Protein AF-A0A7C6QSJ1-F1 (afdb_monomer)

Structure (mmCIF, N/CA/C/O backbone):
data_AF-A0A7C6QSJ1-F1
#
_entry.id   AF-A0A7C6QSJ1-F1
#
loop_
_atom_site.group_PDB
_atom_site.id
_atom_site.type_symbol
_atom_site.label_atom_id
_atom_site.label_alt_id
_atom_site.label_comp_id
_atom_site.label_asym_id
_atom_site.label_entity_id
_atom_site.label_seq_id
_atom_site.pdbx_PDB_ins_code
_atom_site.Cartn_x
_atom_site.Cartn_y
_atom_site.Cartn_z
_atom_site.occupancy
_atom_site.B_iso_or_equiv
_atom_site.auth_seq_id
_atom_site.auth_comp_id
_atom_site.auth_asym_id
_atom_site.auth_atom_id
_atom_site.pdbx_PDB_model_num
ATOM 1 N N . MET A 1 1 ? -9.489 -6.180 -4.757 1.00 71.25 1 MET A N 1
ATOM 2 C CA . MET A 1 1 ? -8.001 -6.250 -4.751 1.00 71.25 1 MET A CA 1
ATOM 3 C C . MET A 1 1 ? -7.413 -4.837 -4.629 1.00 71.25 1 MET A C 1
ATOM 5 O O . MET A 1 1 ? -8.092 -3.895 -5.004 1.00 71.25 1 MET A O 1
ATOM 9 N N . ALA A 1 2 ? -6.184 -4.636 -4.125 1.00 86.62 2 ALA A N 1
ATOM 10 C CA . ALA A 1 2 ? -5.630 -3.284 -3.896 1.00 86.62 2 ALA A CA 1
ATOM 11 C C . ALA A 1 2 ? -5.607 -2.384 -5.153 1.00 86.62 2 ALA A C 1
ATOM 13 O O . ALA A 1 2 ? -5.880 -1.192 -5.052 1.00 86.62 2 ALA A O 1
ATOM 14 N N . PHE A 1 3 ? -5.343 -2.944 -6.339 1.00 91.00 3 PHE A N 1
ATOM 15 C CA . PHE A 1 3 ? -5.368 -2.174 -7.593 1.00 91.00 3 PHE A CA 1
ATOM 16 C C . PHE A 1 3 ? -6.749 -1.590 -7.901 1.00 91.00 3 PHE A C 1
ATOM 18 O O . PHE A 1 3 ? -6.836 -0.473 -8.393 1.00 91.00 3 PHE A O 1
ATOM 25 N N . GLU A 1 4 ? -7.829 -2.295 -7.559 1.00 89.44 4 GLU A N 1
ATOM 26 C CA . GLU A 1 4 ? -9.196 -1.789 -7.732 1.00 89.44 4 GLU A CA 1
ATOM 27 C C . GLU A 1 4 ? -9.463 -0.609 -6.794 1.00 89.44 4 GLU A C 1
ATOM 29 O O . GLU A 1 4 ? -9.985 0.410 -7.230 1.00 89.44 4 GLU A O 1
ATOM 34 N N . PHE A 1 5 ? -9.031 -0.706 -5.529 1.00 89.75 5 PHE A N 1
ATOM 35 C CA . PHE A 1 5 ? -9.165 0.385 -4.558 1.00 89.75 5 PHE A CA 1
ATOM 36 C C . PHE A 1 5 ? -8.444 1.660 -5.023 1.00 89.75 5 PHE A C 1
ATOM 38 O O . PHE A 1 5 ? -8.981 2.764 -4.924 1.00 89.75 5 PHE A O 1
ATOM 45 N N . PHE A 1 6 ? -7.231 1.518 -5.562 1.00 90.44 6 PHE A N 1
ATOM 46 C CA . PHE A 1 6 ? -6.464 2.658 -6.068 1.00 90.44 6 PHE A CA 1
ATOM 47 C C . PHE A 1 6 ? -6.862 3.091 -7.487 1.00 90.44 6 PHE A C 1
ATOM 49 O O . PHE A 1 6 ? -6.466 4.177 -7.908 1.00 90.44 6 PHE A O 1
ATOM 56 N N . GLY A 1 7 ? -7.683 2.307 -8.192 1.00 91.81 7 GLY A N 1
ATOM 57 C CA . GLY A 1 7 ? -8.161 2.604 -9.544 1.00 91.81 7 GLY A CA 1
ATOM 58 C C . GLY A 1 7 ? -7.160 2.284 -10.660 1.00 91.81 7 GLY A C 1
ATOM 59 O O . GLY A 1 7 ? -7.321 2.768 -11.777 1.00 91.81 7 GLY A O 1
ATOM 60 N N . GLY A 1 8 ? -6.126 1.487 -10.384 1.00 93.19 8 GLY A N 1
ATOM 61 C CA . GLY A 1 8 ? -5.132 1.108 -11.381 1.00 93.19 8 GLY A CA 1
ATOM 62 C C . GLY A 1 8 ? -3.913 0.384 -10.816 1.00 93.19 8 GLY A C 1
ATOM 63 O O . GLY A 1 8 ? -3.805 0.109 -9.620 1.00 93.19 8 GLY A O 1
ATOM 64 N N . VAL A 1 9 ? -2.983 0.069 -11.713 1.00 94.06 9 VAL A N 1
ATOM 65 C CA . VAL A 1 9 ? -1.741 -0.651 -11.435 1.00 94.06 9 VAL A CA 1
ATOM 66 C C . VAL A 1 9 ? -0.552 0.306 -11.561 1.00 94.06 9 VAL A C 1
AT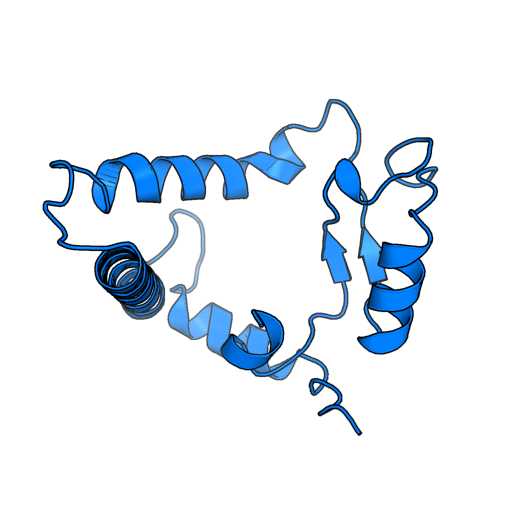OM 68 O O . VAL A 1 9 ? -0.399 0.968 -12.594 1.00 94.06 9 VAL A O 1
ATOM 71 N N . PRO A 1 10 ? 0.323 0.400 -10.546 1.00 92.19 10 PRO A N 1
ATOM 72 C CA . PRO A 1 10 ? 1.546 1.185 -10.655 1.00 92.19 10 PRO A CA 1
ATOM 73 C C . PRO A 1 10 ? 2.546 0.516 -11.604 1.00 92.19 10 PRO A C 1
ATOM 75 O O . PRO A 1 10 ? 2.611 -0.707 -11.715 1.00 92.19 10 PRO A O 1
ATOM 78 N N . LYS A 1 11 ? 3.399 1.319 -12.250 1.00 91.62 11 LYS A N 1
ATOM 79 C CA . LYS A 1 11 ? 4.401 0.820 -13.214 1.00 91.62 11 LYS A CA 1
ATOM 80 C C . LYS A 1 11 ? 5.427 -0.128 -12.595 1.00 91.62 11 LYS A C 1
ATOM 82 O O . LYS A 1 11 ? 5.974 -0.979 -13.297 1.00 91.62 11 LYS A O 1
ATOM 87 N N . THR A 1 12 ? 5.705 0.035 -11.304 1.00 89.69 12 THR A N 1
ATOM 88 C CA . THR A 1 12 ? 6.691 -0.754 -10.566 1.00 89.69 12 THR A CA 1
ATOM 89 C C . THR A 1 12 ? 6.130 -1.121 -9.202 1.00 89.69 12 THR A C 1
ATOM 91 O O . THR A 1 12 ? 5.635 -0.252 -8.487 1.00 89.69 12 THR A O 1
ATOM 94 N N . LEU A 1 13 ? 6.254 -2.391 -8.820 1.00 86.50 13 LEU A N 1
ATOM 95 C CA . LEU A 1 13 ? 5.924 -2.878 -7.486 1.00 86.50 13 LEU A CA 1
ATOM 96 C C . LEU A 1 13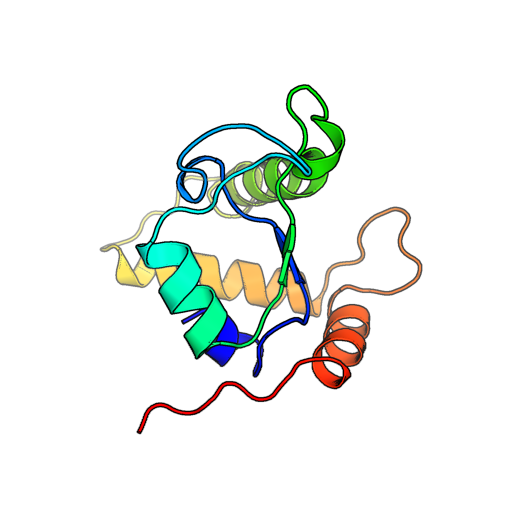 ? 7.161 -3.437 -6.802 1.00 86.50 13 LEU A C 1
ATOM 98 O O . LEU A 1 13 ? 7.937 -4.194 -7.392 1.00 86.50 13 LEU A O 1
ATOM 102 N N . ASN A 1 14 ? 7.314 -3.078 -5.530 1.00 78.88 14 ASN A N 1
AT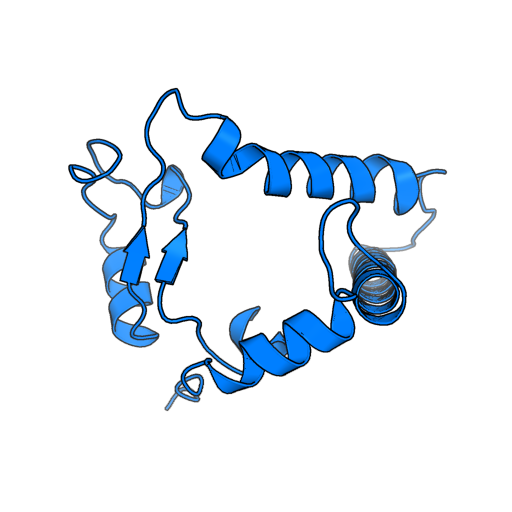OM 103 C CA . ASN A 1 14 ? 8.308 -3.699 -4.676 1.00 78.88 14 ASN A CA 1
ATOM 104 C C . ASN A 1 14 ? 7.778 -5.053 -4.210 1.00 78.88 14 ASN A C 1
ATOM 106 O O . ASN A 1 14 ? 6.745 -5.135 -3.546 1.00 78.88 14 ASN A O 1
ATOM 110 N N . ASN A 1 15 ? 8.499 -6.111 -4.550 1.00 73.44 15 ASN A N 1
ATOM 111 C CA . ASN A 1 15 ? 8.092 -7.465 -4.221 1.00 73.44 15 ASN A CA 1
ATOM 112 C C . ASN A 1 15 ? 8.613 -7.906 -2.848 1.00 73.44 15 ASN A C 1
ATOM 114 O O . ASN A 1 15 ? 9.722 -7.572 -2.424 1.00 73.44 15 ASN A O 1
ATOM 118 N N . LEU A 1 16 ? 7.811 -8.727 -2.168 1.00 71.12 16 LEU A N 1
ATOM 119 C CA . LEU A 1 16 ? 8.194 -9.387 -0.922 1.00 71.12 16 LEU A CA 1
ATOM 120 C C . LEU A 1 16 ? 9.217 -10.500 -1.192 1.00 71.12 16 LEU A C 1
ATOM 122 O O . LEU A 1 16 ? 9.291 -11.051 -2.288 1.00 71.12 16 LEU A O 1
ATOM 126 N N . LYS A 1 17 ? 9.957 -10.913 -0.155 1.00 69.81 17 LYS A N 1
ATOM 127 C CA . LYS A 1 17 ? 10.870 -12.072 -0.234 1.00 69.81 17 LYS A CA 1
ATOM 128 C C . LYS A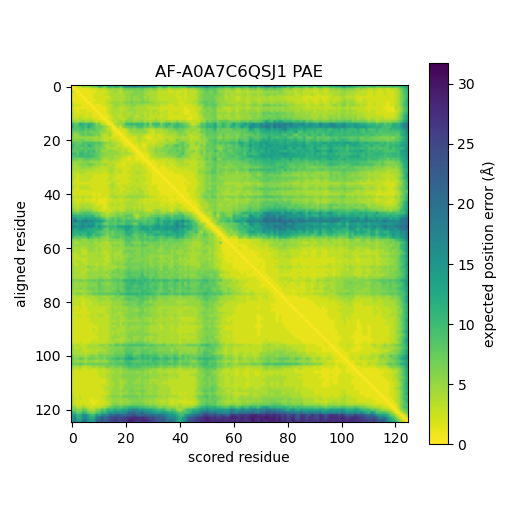 1 17 ? 10.145 -13.341 -0.706 1.00 69.81 17 LYS A C 1
ATOM 130 O O . LYS A 1 17 ? 10.735 -14.168 -1.385 1.00 69.81 17 LYS A O 1
ATOM 135 N N . THR A 1 18 ? 8.858 -13.468 -0.393 1.00 79.06 18 THR A N 1
ATOM 136 C CA . THR A 1 18 ? 7.993 -14.575 -0.826 1.00 79.06 18 THR A CA 1
ATOM 137 C C . THR A 1 18 ? 7.697 -14.586 -2.324 1.00 79.06 18 THR A C 1
ATOM 139 O O . THR A 1 18 ? 7.202 -15.592 -2.811 1.00 79.06 18 THR A O 1
ATOM 142 N N . ALA A 1 19 ? 7.995 -13.515 -3.061 1.00 82.44 19 ALA A N 1
ATOM 143 C CA . ALA A 1 19 ? 7.918 -13.495 -4.519 1.00 82.44 19 ALA A CA 1
ATOM 144 C C . ALA A 1 19 ? 9.223 -13.946 -5.191 1.00 82.44 19 ALA A C 1
ATOM 146 O O . ALA A 1 19 ? 9.261 -14.124 -6.406 1.00 82.44 19 ALA A O 1
ATOM 147 N N . VAL A 1 20 ? 10.291 -14.148 -4.413 1.00 83.81 20 VAL A N 1
ATOM 148 C CA . VAL A 1 20 ? 11.607 -14.566 -4.900 1.00 83.81 20 VAL A CA 1
ATOM 149 C C . VAL A 1 20 ? 11.740 -16.080 -4.760 1.00 83.81 20 VAL A C 1
ATOM 151 O O . VAL A 1 20 ? 11.449 -16.651 -3.709 1.00 83.81 20 VAL A O 1
ATOM 154 N N . LYS A 1 21 ? 12.151 -16.735 -5.843 1.00 87.94 21 LYS A N 1
ATOM 155 C CA . LYS A 1 21 ? 12.531 -18.149 -5.900 1.00 87.94 21 LYS A CA 1
ATOM 156 C C . LYS A 1 21 ? 13.992 -18.342 -5.492 1.00 87.94 21 LYS A C 1
ATOM 158 O O . LYS A 1 21 ? 14.298 -19.295 -4.788 1.00 87.94 21 LYS A O 1
ATOM 163 N N . ASP A 1 22 ? 14.872 -17.452 -5.950 1.00 84.31 22 ASP A N 1
ATOM 164 C CA . ASP A 1 22 ? 16.323 -17.509 -5.738 1.00 84.31 22 ASP A CA 1
ATOM 165 C C . ASP A 1 22 ? 16.961 -16.110 -5.899 1.00 84.31 22 ASP A C 1
ATOM 167 O O . ASP A 1 22 ? 16.407 -15.264 -6.600 1.00 84.31 22 ASP A O 1
ATOM 171 N N . GLY A 1 23 ? 18.119 -15.864 -5.281 1.00 84.00 23 GLY A N 1
ATOM 172 C CA . GLY A 1 23 ? 18.860 -14.594 -5.357 1.00 84.00 23 GLY A CA 1
ATOM 173 C C . GLY A 1 23 ? 18.257 -13.420 -4.565 1.00 84.00 23 GLY A C 1
ATOM 174 O O . GLY A 1 23 ? 17.386 -13.585 -3.711 1.00 84.00 23 GLY A O 1
ATOM 175 N N . TRP A 1 24 ? 18.754 -12.206 -4.829 1.00 79.44 24 TRP A N 1
ATOM 176 C CA . TRP A 1 24 ? 18.279 -10.946 -4.230 1.00 79.44 24 TRP A CA 1
ATOM 177 C C . TRP A 1 24 ? 18.562 -9.743 -5.139 1.00 79.44 24 TRP A C 1
ATOM 179 O O . TRP A 1 24 ? 19.388 -9.813 -6.058 1.00 79.44 24 TRP A O 1
ATOM 189 N N . GLY A 1 25 ? 17.886 -8.618 -4.877 1.00 78.19 25 GLY A N 1
ATOM 190 C CA . GLY A 1 25 ? 18.072 -7.388 -5.644 1.00 78.19 25 GLY A CA 1
ATOM 191 C C . GLY A 1 25 ? 17.908 -7.612 -7.150 1.00 78.19 25 GLY A C 1
ATOM 192 O O . GLY A 1 25 ? 16.975 -8.272 -7.600 1.00 78.19 25 GLY A O 1
ATOM 193 N N . LYS A 1 26 ? 18.869 -7.125 -7.943 1.00 77.81 26 LYS A N 1
ATOM 194 C CA . LYS A 1 26 ? 18.876 -7.283 -9.413 1.00 77.81 26 LYS A CA 1
ATOM 195 C C . LYS A 1 26 ? 19.066 -8.727 -9.898 1.00 77.81 26 LYS A C 1
ATOM 197 O O . LYS A 1 26 ? 18.787 -9.008 -11.056 1.00 77.81 26 LYS A O 1
ATOM 202 N N . THR A 1 27 ? 19.561 -9.624 -9.044 1.00 82.75 27 THR A N 1
ATOM 203 C CA . THR A 1 27 ? 19.795 -11.042 -9.387 1.00 82.75 27 THR A CA 1
ATOM 204 C C . THR A 1 27 ? 18.631 -11.948 -8.992 1.00 82.75 27 THR A C 1
ATOM 206 O O . THR A 1 27 ? 18.678 -13.151 -9.244 1.00 82.75 27 THR A O 1
ATOM 209 N N . ALA A 1 28 ? 17.596 -11.383 -8.362 1.00 85.62 28 ALA A N 1
ATOM 210 C CA . ALA A 1 28 ? 16.452 -12.137 -7.884 1.00 85.62 28 ALA A CA 1
ATOM 211 C C . ALA A 1 28 ? 15.684 -12.777 -9.047 1.00 85.62 28 ALA A C 1
ATOM 213 O O . ALA A 1 28 ? 15.290 -12.114 -10.007 1.00 85.62 28 ALA A O 1
ATOM 214 N N . LYS A 1 29 ? 15.435 -14.079 -8.923 1.00 86.62 29 LYS A N 1
ATOM 215 C CA . LYS A 1 29 ? 14.550 -14.840 -9.799 1.00 86.62 29 LYS A CA 1
ATOM 216 C C . LYS A 1 29 ? 13.171 -14.877 -9.167 1.00 86.62 29 LYS A C 1
ATOM 218 O O . LYS A 1 29 ? 13.014 -15.348 -8.043 1.00 86.62 29 LYS A O 1
ATOM 223 N N . GLU A 1 30 ? 12.182 -14.373 -9.884 1.00 87.75 30 GLU A N 1
ATOM 224 C CA . GLU A 1 30 ? 10.789 -14.341 -9.441 1.00 87.75 30 GLU A CA 1
ATOM 225 C C . GLU A 1 30 ? 10.175 -15.755 -9.444 1.00 87.75 30 GLU A C 1
ATOM 227 O O . GLU A 1 30 ? 10.546 -16.602 -10.257 1.00 87.75 30 GLU A O 1
ATOM 232 N N . GLN A 1 31 ? 9.256 -16.039 -8.518 1.00 91.94 31 GLN A N 1
ATOM 233 C CA . GLN A 1 31 ? 8.468 -17.275 -8.547 1.00 91.94 31 GLN A CA 1
ATOM 234 C C . GLN A 1 31 ? 7.450 -17.250 -9.694 1.00 91.94 31 GLN A C 1
ATOM 236 O O . GLN A 1 31 ? 6.871 -16.207 -9.992 1.00 91.94 31 GLN A O 1
ATOM 241 N N . ASP A 1 32 ? 7.143 -18.415 -10.267 1.00 91.75 32 ASP A N 1
ATOM 242 C CA . ASP A 1 32 ? 6.289 -18.539 -11.461 1.00 91.75 32 ASP A CA 1
ATOM 243 C C . ASP A 1 32 ? 4.895 -17.908 -11.280 1.00 91.75 32 ASP A C 1
ATOM 245 O O . ASP A 1 32 ? 4.374 -17.261 -12.187 1.00 91.75 32 ASP A O 1
ATOM 249 N N . LYS A 1 33 ? 4.314 -18.004 -10.074 1.00 90.56 33 LYS A N 1
ATOM 250 C CA . LYS A 1 33 ? 3.032 -17.352 -9.746 1.00 90.56 33 LYS A CA 1
ATOM 251 C C . LYS A 1 33 ? 3.112 -15.823 -9.812 1.00 90.56 33 LYS A C 1
ATOM 253 O O . LYS A 1 33 ? 2.174 -15.187 -10.282 1.00 90.56 33 LYS A O 1
ATOM 258 N N . PHE A 1 34 ? 4.223 -15.237 -9.366 1.00 89.62 34 PHE A N 1
ATOM 259 C CA . PHE A 1 34 ? 4.436 -13.789 -9.419 1.00 89.62 34 PHE A CA 1
ATOM 260 C C . PHE A 1 34 ? 4.817 -13.319 -10.824 1.00 89.62 34 PHE A C 1
ATOM 262 O O . PHE A 1 34 ? 4.384 -12.246 -11.225 1.00 89.62 34 PHE A O 1
ATOM 269 N N . LEU A 1 35 ? 5.506 -14.149 -11.616 1.00 89.88 35 LEU A N 1
ATOM 270 C CA . LEU A 1 35 ? 5.697 -13.896 -13.047 1.00 89.88 35 LEU A CA 1
ATOM 271 C C . LEU A 1 35 ? 4.354 -13.819 -13.785 1.00 89.88 35 LEU A C 1
ATOM 273 O O . LEU A 1 35 ? 4.135 -12.882 -14.551 1.00 89.88 35 LEU A O 1
ATOM 277 N N . ALA A 1 36 ? 3.444 -14.766 -13.531 1.00 91.50 36 ALA A N 1
ATOM 278 C CA . ALA A 1 36 ? 2.105 -14.762 -14.118 1.00 91.50 36 ALA A CA 1
ATOM 279 C C . ALA A 1 36 ? 1.283 -13.546 -13.660 1.00 91.50 36 ALA A C 1
ATOM 281 O O . ALA A 1 36 ? 0.668 -12.871 -14.482 1.00 91.50 36 ALA A O 1
ATOM 282 N N . PHE A 1 37 ? 1.323 -13.223 -12.364 1.00 90.06 37 PHE A N 1
ATOM 283 C CA . PHE A 1 37 ? 0.656 -12.045 -11.808 1.00 90.06 37 PHE A CA 1
ATOM 284 C C . PHE A 1 37 ? 1.186 -10.743 -12.431 1.00 90.06 37 PHE A C 1
ATOM 286 O O . PHE A 1 37 ? 0.411 -9.881 -12.840 1.00 90.06 37 PHE A O 1
ATOM 293 N N . ARG A 1 38 ? 2.507 -10.631 -12.595 1.00 90.62 38 ARG A N 1
ATOM 294 C CA . ARG A 1 38 ? 3.157 -9.507 -13.269 1.00 90.62 38 ARG A CA 1
ATOM 295 C C . ARG A 1 38 ? 2.770 -9.391 -14.735 1.00 90.62 38 ARG A C 1
ATOM 297 O O . ARG A 1 38 ? 2.521 -8.283 -15.199 1.00 90.62 38 ARG A O 1
ATOM 304 N N . ALA A 1 39 ? 2.707 -10.508 -15.456 1.00 90.31 39 ALA A N 1
ATOM 305 C CA . ALA A 1 39 ? 2.267 -10.524 -16.846 1.00 90.31 39 ALA A CA 1
ATOM 306 C C . ALA A 1 39 ? 0.798 -10.096 -16.980 1.00 90.31 39 ALA A C 1
ATOM 308 O O . ALA A 1 39 ? 0.471 -9.339 -17.887 1.00 90.31 39 ALA A O 1
ATOM 309 N N . HIS A 1 40 ? -0.063 -10.529 -16.056 1.00 90.44 40 HIS A N 1
ATOM 310 C CA . HIS A 1 40 ? -1.483 -10.185 -16.061 1.00 90.44 40 HIS A CA 1
ATOM 311 C C . HIS A 1 40 ? -1.733 -8.697 -15.783 1.00 90.44 40 HIS A C 1
ATOM 313 O O . HIS A 1 40 ? -2.552 -8.088 -16.455 1.00 90.44 40 HIS A O 1
ATOM 319 N N . TYR A 1 41 ? -1.012 -8.096 -14.832 1.00 90.62 41 TYR A N 1
ATOM 320 C CA . TYR A 1 41 ? -1.202 -6.690 -14.447 1.00 90.62 41 TYR A CA 1
ATOM 321 C C . TYR A 1 41 ? -0.202 -5.715 -15.095 1.00 90.62 41 TYR A C 1
ATOM 323 O O . TYR A 1 41 ? -0.250 -4.520 -14.823 1.00 90.62 41 TYR A O 1
ATOM 331 N N . ALA A 1 42 ? 0.700 -6.210 -15.946 1.00 91.00 42 ALA A N 1
ATOM 332 C CA . ALA A 1 42 ? 1.669 -5.429 -16.719 1.00 91.00 42 ALA A CA 1
ATOM 333 C C . ALA A 1 42 ? 2.541 -4.447 -15.900 1.00 91.00 42 ALA A C 1
ATOM 335 O O . ALA A 1 42 ? 2.858 -3.351 -16.361 1.00 91.00 42 ALA A O 1
ATOM 336 N N . TYR A 1 43 ? 2.974 -4.842 -14.697 1.00 91.31 43 TYR A N 1
ATOM 337 C CA . TYR A 1 43 ? 3.893 -4.044 -13.870 1.00 91.31 43 TYR A CA 1
ATOM 338 C C . TYR A 1 43 ? 5.345 -4.561 -13.942 1.00 91.31 43 TYR A C 1
ATOM 340 O O . TYR A 1 43 ? 5.626 -5.640 -14.466 1.00 91.31 43 TYR A O 1
ATOM 348 N N . ASN A 1 44 ? 6.299 -3.798 -13.403 1.00 90.56 44 ASN A N 1
ATOM 349 C CA . ASN A 1 44 ? 7.694 -4.218 -13.231 1.00 90.56 44 ASN A CA 1
ATOM 350 C C . ASN A 1 44 ? 7.988 -4.614 -11.781 1.00 90.56 44 ASN A C 1
ATOM 352 O O . ASN A 1 44 ? 7.646 -3.880 -10.854 1.00 90.56 44 ASN A O 1
ATOM 356 N N . SER A 1 45 ? 8.682 -5.730 -11.568 1.00 87.88 45 SER A N 1
ATOM 357 C CA . SER A 1 45 ? 9.104 -6.141 -10.225 1.00 87.88 45 SER A CA 1
ATOM 358 C C . SER A 1 45 ? 10.417 -5.466 -9.839 1.00 87.88 45 SER A C 1
ATOM 360 O O . SER A 1 45 ? 11.421 -5.586 -10.541 1.00 87.88 45 SER A O 1
ATOM 362 N N . ARG A 1 46 ? 10.429 -4.796 -8.685 1.00 85.56 46 ARG A N 1
ATOM 363 C CA . ARG A 1 46 ? 11.647 -4.342 -8.009 1.00 85.56 46 ARG A CA 1
ATOM 364 C C . ARG A 1 46 ? 11.836 -5.169 -6.741 1.00 85.56 46 ARG A C 1
ATOM 366 O O . ARG A 1 46 ? 10.993 -5.164 -5.849 1.00 85.56 46 ARG A O 1
ATOM 373 N N . PHE A 1 47 ? 12.942 -5.896 -6.652 1.00 82.81 47 PHE A N 1
ATOM 374 C CA . PHE A 1 47 ? 13.267 -6.684 -5.465 1.00 82.81 47 PHE A CA 1
ATOM 375 C C . PHE A 1 47 ? 14.186 -5.892 -4.544 1.00 82.81 47 PHE A C 1
ATOM 377 O O . PHE A 1 47 ? 15.148 -5.278 -5.007 1.00 82.81 47 PHE A O 1
ATOM 384 N N . CYS A 1 48 ? 13.886 -5.918 -3.246 1.00 74.62 48 CYS A N 1
ATOM 385 C CA . CYS A 1 48 ? 14.725 -5.271 -2.244 1.00 74.62 48 CYS A CA 1
ATOM 386 C C . CYS A 1 48 ? 16.097 -5.953 -2.158 1.00 74.62 48 CYS A C 1
ATOM 388 O O . CYS A 1 48 ? 16.215 -7.179 -2.296 1.00 74.62 48 CYS A 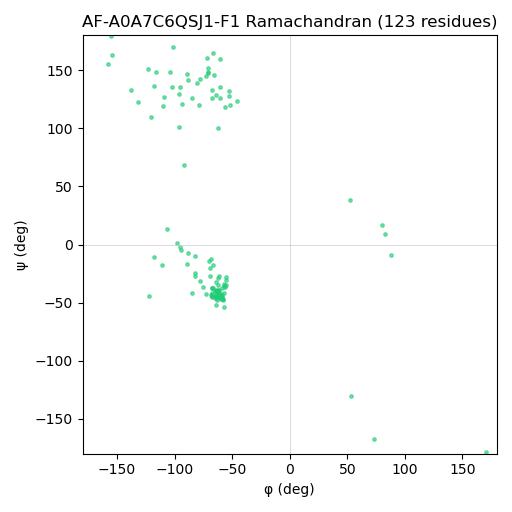O 1
ATOM 390 N N . ASN A 1 49 ? 17.130 -5.163 -1.887 1.00 71.56 49 ASN A N 1
ATOM 391 C CA . ASN A 1 49 ? 18.463 -5.679 -1.604 1.00 71.56 49 ASN A CA 1
ATOM 392 C C . ASN A 1 49 ? 18.534 -6.206 -0.163 1.00 71.56 49 ASN A C 1
ATOM 394 O O . ASN A 1 49 ? 17.936 -5.653 0.762 1.00 71.56 49 ASN A O 1
ATOM 398 N N . ALA A 1 50 ? 19.266 -7.302 0.045 1.00 64.31 50 ALA A N 1
ATOM 399 C CA . ALA A 1 50 ? 19.501 -7.819 1.389 1.00 64.31 50 ALA A CA 1
ATOM 400 C C . ALA A 1 50 ? 20.391 -6.842 2.178 1.00 64.31 50 ALA A C 1
ATOM 402 O O . ALA A 1 50 ? 21.409 -6.393 1.663 1.00 64.31 50 ALA A O 1
ATOM 403 N N . GLY A 1 51 ? 20.006 -6.520 3.416 1.00 62.69 51 GLY A N 1
ATOM 404 C CA . GLY A 1 51 ? 20.729 -5.568 4.272 1.00 62.69 51 GLY A CA 1
ATOM 405 C C . GLY A 1 51 ? 20.316 -4.100 4.105 1.00 62.69 51 GLY A C 1
ATOM 406 O O . GLY A 1 51 ? 20.670 -3.284 4.948 1.00 62.69 51 GLY A O 1
ATOM 407 N N . GLU A 1 52 ? 19.496 -3.765 3.104 1.00 66.19 52 GLU A N 1
ATOM 408 C CA . GLU A 1 52 ? 19.026 -2.394 2.868 1.00 66.19 52 GLU A CA 1
ATOM 409 C C . GLU A 1 52 ? 17.694 -2.124 3.580 1.00 66.19 52 GLU A C 1
ATOM 411 O O . GLU A 1 52 ? 16.640 -1.957 2.965 1.00 66.19 52 GLU A O 1
ATOM 416 N N . ALA A 1 53 ? 17.734 -2.089 4.916 1.00 57.94 53 ALA A N 1
ATOM 417 C CA . ALA A 1 53 ? 16.552 -1.863 5.757 1.00 57.94 53 ALA A CA 1
ATOM 418 C C . ALA A 1 53 ? 15.800 -0.562 5.407 1.00 57.94 53 ALA A C 1
ATOM 420 O O . ALA A 1 53 ? 14.579 -0.483 5.545 1.00 57.94 53 ALA A O 1
ATOM 421 N N . HIS A 1 54 ? 16.504 0.442 4.875 1.00 64.88 54 HIS A N 1
ATOM 422 C CA . HIS A 1 54 ? 15.908 1.702 4.438 1.00 64.88 54 HIS A CA 1
ATOM 423 C C . HIS A 1 54 ? 14.873 1.524 3.306 1.00 64.88 54 HIS A C 1
ATOM 425 O O . HIS A 1 54 ? 13.927 2.304 3.227 1.00 64.88 54 HIS A O 1
ATOM 431 N N . GLU A 1 55 ? 14.985 0.475 2.478 1.00 67.94 55 GLU A N 1
ATOM 432 C CA . GLU A 1 55 ? 14.005 0.167 1.423 1.00 67.94 55 GLU A CA 1
ATOM 433 C C . GLU A 1 55 ? 12.656 -0.316 1.996 1.00 67.94 55 GLU A C 1
ATOM 435 O O . GLU A 1 55 ? 11.653 -0.331 1.280 1.00 67.94 55 GLU A O 1
ATOM 440 N N . LYS A 1 56 ? 12.614 -0.684 3.287 1.00 68.38 56 LYS A N 1
ATOM 441 C CA . LYS A 1 56 ? 11.408 -1.120 4.012 1.00 68.38 56 LYS A CA 1
ATOM 442 C C . LYS A 1 56 ? 11.008 -0.230 5.185 1.00 68.38 56 LYS A C 1
ATOM 444 O O . LYS A 1 56 ? 9.893 -0.380 5.681 1.00 68.38 56 LYS A O 1
ATOM 449 N N . GLY A 1 57 ? 11.857 0.714 5.592 1.00 73.56 57 GLY A N 1
ATOM 450 C CA . GLY A 1 57 ? 11.639 1.529 6.791 1.00 73.56 57 GLY A CA 1
ATOM 451 C C . GLY A 1 57 ? 10.299 2.272 6.810 1.00 73.56 57 GLY A C 1
ATOM 452 O O . GLY A 1 57 ? 9.668 2.369 7.859 1.00 73.56 57 GLY A O 1
ATOM 453 N N . LEU A 1 58 ? 9.804 2.727 5.652 1.00 79.12 58 LEU A N 1
ATOM 454 C CA . LEU A 1 58 ? 8.485 3.365 5.566 1.00 79.12 58 LEU A CA 1
ATOM 455 C C . LEU A 1 58 ? 7.341 2.378 5.846 1.00 79.12 58 LEU A C 1
ATOM 457 O O . LEU A 1 58 ? 6.420 2.704 6.587 1.00 79.12 58 LEU A O 1
ATOM 461 N N . VAL A 1 59 ? 7.401 1.173 5.272 1.00 80.88 59 VAL A N 1
ATOM 462 C CA . VAL A 1 59 ? 6.364 0.144 5.458 1.00 80.88 59 VAL A CA 1
ATOM 463 C C . VAL A 1 59 ? 6.331 -0.308 6.914 1.00 80.88 59 VAL A C 1
ATOM 465 O O . VAL A 1 59 ? 5.263 -0.372 7.512 1.00 80.88 59 VAL A O 1
ATOM 468 N N . GLU A 1 60 ? 7.495 -0.571 7.505 1.00 85.19 60 GLU A N 1
ATOM 469 C CA . GLU A 1 60 ? 7.606 -0.968 8.912 1.00 85.19 60 GLU A CA 1
ATOM 470 C C . GLU A 1 60 ? 7.119 0.142 9.852 1.00 85.19 60 GLU A C 1
ATOM 472 O O . GLU A 1 60 ? 6.385 -0.133 10.803 1.00 85.19 60 GLU A O 1
ATOM 477 N N . GLY A 1 61 ? 7.443 1.401 9.539 1.00 88.06 61 GLY A N 1
ATOM 478 C CA . GLY A 1 61 ? 6.942 2.569 10.258 1.00 88.06 61 GLY A CA 1
ATOM 479 C C . GLY A 1 61 ? 5.418 2.693 10.207 1.00 88.06 61 GLY A C 1
ATOM 480 O O . GLY A 1 61 ? 4.791 2.883 11.246 1.00 88.06 61 GLY A O 1
ATOM 481 N N . LEU A 1 62 ? 4.806 2.524 9.030 1.00 88.50 62 LEU A N 1
ATOM 482 C CA . LEU A 1 62 ? 3.347 2.580 8.866 1.00 88.50 62 LEU A CA 1
ATOM 483 C C . LEU A 1 62 ? 2.640 1.401 9.548 1.00 88.50 62 LEU A C 1
ATOM 485 O O . LEU A 1 62 ? 1.599 1.589 10.171 1.00 88.50 62 LEU A O 1
ATOM 489 N N . VAL A 1 63 ? 3.222 0.198 9.511 1.00 89.69 63 VAL A N 1
ATOM 490 C CA . VAL A 1 63 ? 2.711 -0.947 10.284 1.00 89.69 63 VAL A CA 1
ATOM 491 C C . VAL A 1 63 ? 2.750 -0.639 11.782 1.00 89.69 63 VAL A C 1
ATOM 493 O O . VAL A 1 63 ? 1.778 -0.903 12.491 1.00 89.69 63 VAL A O 1
ATOM 496 N N . GLY A 1 64 ? 3.851 -0.062 12.270 1.00 92.56 64 GLY A N 1
ATOM 497 C CA . GLY A 1 64 ? 3.969 0.403 13.651 1.00 92.56 64 GLY A CA 1
ATOM 498 C C . GLY A 1 64 ? 2.907 1.445 14.002 1.00 92.56 64 GLY A C 1
ATOM 499 O O . GLY A 1 64 ? 2.233 1.301 15.020 1.00 92.56 64 GLY A O 1
ATOM 500 N N . LEU A 1 65 ? 2.703 2.433 13.127 1.00 92.56 65 LEU A N 1
ATOM 501 C CA . LEU A 1 65 ? 1.698 3.483 13.283 1.00 92.56 65 LEU A CA 1
ATOM 502 C C . LEU A 1 65 ? 0.293 2.893 13.445 1.00 92.56 65 LEU A C 1
ATOM 504 O O . LEU A 1 65 ? -0.364 3.171 14.445 1.00 92.56 65 LEU A O 1
ATOM 508 N N . VAL A 1 66 ? -0.150 2.038 12.520 1.00 92.94 66 VAL A N 1
ATOM 509 C CA . VAL A 1 66 ? -1.485 1.417 12.585 1.00 92.94 66 VAL A CA 1
ATOM 510 C C . VAL A 1 66 ? -1.639 0.619 13.880 1.00 92.94 66 VAL A C 1
ATOM 512 O O . VAL A 1 66 ? -2.630 0.768 14.590 1.00 92.94 66 VAL A O 1
ATOM 515 N N . ARG A 1 67 ? -0.629 -0.174 14.256 1.00 94.19 67 ARG A N 1
ATOM 516 C CA . ARG A 1 67 ? -0.670 -0.972 15.492 1.00 94.19 67 ARG A CA 1
ATOM 517 C C . ARG A 1 67 ? -0.740 -0.129 16.758 1.00 94.19 67 ARG A C 1
ATOM 519 O O . ARG A 1 67 ? -1.317 -0.593 17.730 1.00 94.19 67 ARG A O 1
ATOM 526 N N . GLN A 1 68 ? -0.129 1.051 16.763 1.00 94.69 68 GLN A N 1
ATOM 527 C CA . GLN A 1 68 ? -0.065 1.927 17.934 1.00 94.69 68 GLN A CA 1
ATOM 528 C C . GLN A 1 68 ? -1.246 2.898 18.028 1.00 94.69 68 GLN A C 1
ATOM 530 O O . GLN A 1 68 ? -1.461 3.448 19.101 1.00 94.69 68 GLN A O 1
ATOM 535 N N . ASN A 1 69 ? -1.997 3.108 16.941 1.00 93.62 69 ASN A N 1
ATOM 536 C CA . ASN A 1 69 ? -3.056 4.120 16.880 1.00 93.62 69 ASN A CA 1
ATOM 537 C C . ASN A 1 69 ? -4.435 3.540 16.538 1.00 93.62 69 ASN A C 1
ATOM 539 O O . ASN A 1 69 ? -5.410 3.896 17.184 1.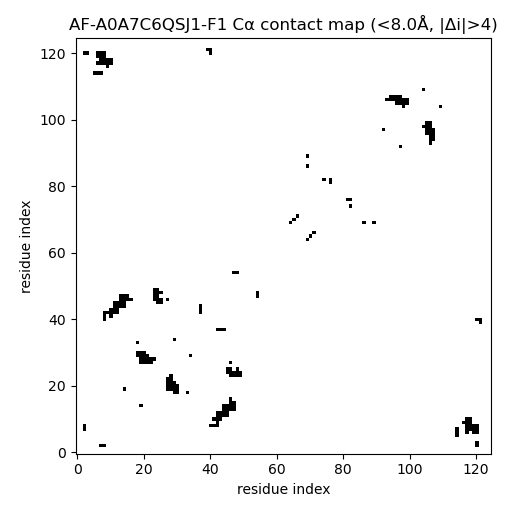00 93.62 69 ASN A O 1
ATOM 543 N N . ALA A 1 70 ? -4.536 2.636 15.559 1.00 93.00 70 ALA A N 1
ATOM 544 C CA . ALA A 1 70 ? -5.817 2.039 15.161 1.00 93.00 70 ALA A CA 1
ATOM 545 C C . ALA A 1 70 ? -6.226 0.866 16.066 1.00 93.00 70 ALA A C 1
ATOM 547 O O . ALA A 1 70 ? -7.405 0.561 16.215 1.00 93.00 70 ALA A O 1
ATOM 548 N N . LEU A 1 71 ? -5.240 0.188 16.663 1.00 94.62 71 LEU A N 1
ATOM 549 C CA . LEU A 1 71 ? -5.447 -0.993 17.508 1.00 94.62 71 LEU A CA 1
ATOM 550 C C . LEU A 1 71 ? -5.248 -0.707 19.006 1.00 94.62 71 LEU A C 1
ATOM 552 O O . LEU A 1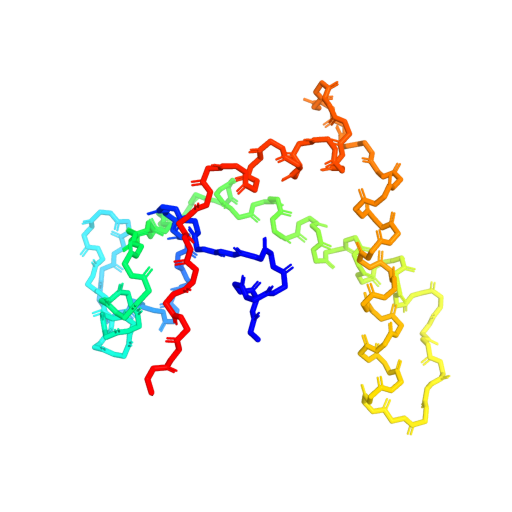 71 ? -5.109 -1.645 19.795 1.00 94.62 71 LEU A O 1
ATOM 556 N N . VAL A 1 72 ? -5.191 0.572 19.403 1.00 93.50 72 VAL A N 1
ATOM 557 C CA . VAL A 1 72 ? -4.977 0.989 20.796 1.00 93.50 72 VAL A CA 1
ATOM 558 C C . VAL A 1 72 ? -6.000 2.061 21.204 1.00 93.50 72 VAL A C 1
ATOM 560 O O . VAL A 1 72 ? -6.021 3.127 20.595 1.00 93.50 72 VAL A O 1
ATOM 563 N N . PRO A 1 73 ? -6.800 1.828 22.266 1.00 93.25 73 PRO A N 1
ATOM 564 C CA . PRO A 1 73 ? -6.926 0.558 22.990 1.00 93.25 73 PRO A CA 1
ATOM 565 C C . PRO A 1 73 ? -7.417 -0.569 22.065 1.00 93.25 73 PRO A C 1
ATOM 567 O O . PRO A 1 73 ? -7.989 -0.296 21.015 1.00 93.25 73 PRO A O 1
ATOM 570 N N . MET A 1 74 ? -7.182 -1.832 22.448 1.00 93.81 74 MET A N 1
ATOM 571 C CA . MET A 1 74 ? -7.579 -2.989 21.633 1.00 93.81 74 MET A CA 1
ATOM 572 C C . MET A 1 74 ? -9.069 -2.889 21.253 1.00 93.81 74 MET A C 1
ATOM 574 O O . MET A 1 74 ? -9.905 -2.863 22.168 1.00 93.81 74 MET A O 1
ATOM 578 N N . PRO A 1 75 ? -9.415 -2.847 19.951 1.00 94.12 75 PRO A N 1
ATOM 579 C CA . PRO A 1 75 ? -10.798 -2.740 19.516 1.00 94.12 75 PRO A CA 1
ATOM 580 C C . PRO A 1 75 ? -11.618 -3.929 20.012 1.00 94.12 75 PRO A C 1
ATOM 582 O O . PRO A 1 75 ? -11.189 -5.082 19.930 1.00 94.12 75 PRO A O 1
ATOM 585 N N . LYS A 1 76 ? -12.814 -3.651 20.531 1.00 96.00 76 LYS A N 1
ATOM 586 C CA . LYS A 1 76 ? -13.799 -4.682 20.861 1.00 96.00 76 LYS A CA 1
ATOM 587 C C . LYS A 1 76 ? -14.756 -4.794 19.688 1.00 96.00 76 LYS A C 1
ATOM 589 O O . LYS A 1 76 ? -15.644 -3.963 19.552 1.00 96.00 76 LYS A O 1
ATOM 594 N N . VAL A 1 77 ? -14.537 -5.810 18.871 1.00 97.12 77 VAL A N 1
ATOM 595 C CA . VAL A 1 77 ? -15.299 -6.089 17.654 1.00 97.12 77 VAL A CA 1
ATOM 596 C C . VAL A 1 77 ? -15.888 -7.492 17.735 1.00 97.12 77 VAL A C 1
ATOM 598 O O . VAL A 1 77 ? -15.347 -8.373 18.409 1.00 97.12 77 VAL A O 1
ATOM 601 N N . LYS A 1 78 ? -17.024 -7.689 17.082 1.00 96.44 78 LYS A N 1
ATOM 602 C CA . LYS A 1 78 ? -17.802 -8.924 17.052 1.00 96.44 78 LYS A CA 1
ATOM 603 C C . LYS A 1 78 ? -17.171 -9.981 16.151 1.00 96.44 78 LYS A C 1
ATOM 605 O O . LYS A 1 78 ? -17.243 -11.169 16.463 1.00 96.44 78 LYS A O 1
ATOM 610 N N . ASP A 1 79 ? -16.585 -9.556 15.038 1.00 97.50 79 ASP A N 1
ATOM 611 C CA . ASP A 1 79 ? -16.042 -10.426 14.003 1.00 97.50 79 ASP A CA 1
ATOM 612 C C . ASP A 1 79 ? -14.935 -9.729 13.190 1.00 97.50 79 ASP A C 1
ATOM 614 O O . ASP A 1 79 ? -14.538 -8.590 13.454 1.00 97.50 79 ASP A O 1
ATOM 618 N N . TRP A 1 80 ? -14.381 -10.463 12.225 1.00 97.12 80 TRP A N 1
ATOM 619 C CA . TRP A 1 80 ? -13.316 -9.970 11.354 1.00 97.12 80 TRP A CA 1
ATOM 620 C C . TRP A 1 80 ? -13.789 -8.884 10.387 1.00 97.12 80 TRP A C 1
ATOM 622 O O . TRP A 1 80 ? -12.974 -8.055 9.986 1.00 97.12 80 TRP A O 1
ATOM 632 N N . ASP A 1 81 ? -15.070 -8.869 10.022 1.00 97.62 81 ASP A N 1
ATOM 633 C CA . ASP A 1 81 ? -15.608 -7.890 9.079 1.00 97.62 81 ASP A CA 1
ATOM 634 C C . ASP A 1 81 ? -15.697 -6.513 9.737 1.00 97.62 81 ASP A C 1
ATOM 636 O O . ASP A 1 81 ? -15.252 -5.523 9.156 1.00 97.62 81 ASP A O 1
ATOM 640 N N . GLU A 1 82 ? -16.154 -6.458 10.989 1.00 97.44 82 GLU A N 1
ATOM 641 C CA . GLU A 1 82 ? -16.144 -5.227 11.781 1.00 97.44 82 GLU A CA 1
ATOM 642 C C . GLU A 1 82 ? -14.714 -4.703 12.004 1.00 97.44 82 GLU A C 1
ATOM 644 O O . GLU A 1 82 ? -14.467 -3.501 11.886 1.00 97.44 82 GLU A O 1
ATOM 649 N N . LEU A 1 83 ? -13.737 -5.590 12.241 1.00 96.25 83 LEU A N 1
ATOM 650 C CA . LEU A 1 83 ? -12.330 -5.180 12.330 1.00 96.25 83 LEU A CA 1
ATOM 651 C C . LEU A 1 83 ? -11.812 -4.594 11.011 1.00 96.25 83 LEU A C 1
ATOM 653 O O . LEU A 1 83 ? -11.124 -3.573 11.017 1.00 96.25 83 LEU A O 1
ATOM 657 N N . ASN A 1 84 ? -12.116 -5.244 9.885 1.00 95.56 84 ASN A N 1
ATOM 658 C CA . ASN A 1 84 ? -11.695 -4.784 8.564 1.00 95.56 84 ASN A CA 1
ATOM 659 C C . ASN A 1 84 ? -12.294 -3.414 8.234 1.00 95.56 84 ASN A C 1
ATOM 661 O O . ASN A 1 84 ? -11.590 -2.571 7.682 1.00 95.56 84 ASN A O 1
ATOM 665 N N . GLN A 1 85 ? -13.556 -3.180 8.604 1.00 96.31 85 GLN A N 1
ATOM 666 C CA . GLN A 1 85 ? -14.219 -1.894 8.412 1.00 96.31 85 GLN A CA 1
ATOM 667 C C . GLN A 1 85 ? -13.549 -0.785 9.235 1.00 96.31 85 GLN A C 1
ATOM 669 O O . GLN A 1 85 ? -13.219 0.261 8.682 1.00 96.31 85 GLN A O 1
ATOM 674 N N . LEU A 1 86 ? -13.250 -1.042 10.512 1.00 96.06 86 LEU A N 1
ATOM 675 C CA . LEU A 1 86 ? -12.541 -0.088 11.374 1.00 96.06 86 LEU A CA 1
ATOM 676 C C . LEU A 1 86 ? -11.154 0.264 10.817 1.00 96.06 86 LEU A C 1
ATOM 678 O O . LEU A 1 86 ? -10.758 1.428 10.787 1.00 96.06 86 LEU A O 1
ATOM 682 N N . LEU A 1 87 ? -10.403 -0.739 10.354 1.00 95.50 87 LEU A N 1
ATOM 683 C CA . LEU A 1 87 ? -9.085 -0.519 9.757 1.00 95.50 87 LEU A CA 1
ATOM 684 C C . LEU A 1 87 ? -9.173 0.238 8.427 1.00 95.50 87 LEU A C 1
ATOM 686 O O . LEU A 1 87 ? -8.316 1.077 8.150 1.00 95.50 87 LEU A O 1
ATOM 690 N N . LEU A 1 88 ? -10.195 -0.043 7.616 1.00 95.19 88 LEU A N 1
ATOM 691 C CA . LEU A 1 88 ? -10.442 0.672 6.369 1.00 95.19 88 LEU A CA 1
ATOM 692 C C . LEU A 1 88 ? -10.746 2.149 6.634 1.00 95.19 88 LEU A C 1
ATOM 694 O O . LEU A 1 88 ? -10.133 3.001 5.998 1.00 95.19 88 LEU A O 1
ATOM 698 N N . GLU A 1 89 ? -11.633 2.450 7.583 1.00 96.06 89 GLU A N 1
ATOM 699 C CA . GLU A 1 89 ? -11.956 3.822 7.998 1.00 96.06 89 GLU A CA 1
ATOM 700 C C . GLU A 1 89 ? -10.707 4.562 8.474 1.00 96.06 89 GLU A C 1
ATOM 702 O O . GLU A 1 89 ? -10.392 5.627 7.950 1.00 96.06 89 GLU A O 1
ATOM 707 N N . TYR A 1 90 ? -9.905 3.941 9.343 1.00 95.75 90 TYR A N 1
ATOM 708 C CA . TYR A 1 90 ? -8.635 4.518 9.782 1.00 95.75 90 TYR A CA 1
ATOM 709 C C . TYR A 1 90 ? -7.691 4.833 8.607 1.00 95.75 90 TYR A C 1
ATOM 711 O O . TYR A 1 90 ? -7.041 5.879 8.578 1.00 95.75 90 TYR A O 1
ATOM 719 N N . CYS A 1 91 ? -7.593 3.939 7.618 1.00 95.00 91 CYS A N 1
ATOM 720 C CA . CYS A 1 91 ? -6.788 4.181 6.421 1.00 95.00 91 CYS A CA 1
ATOM 721 C C . CYS A 1 91 ? -7.346 5.314 5.546 1.00 95.00 91 CYS A C 1
ATOM 723 O O . CYS A 1 91 ? -6.560 6.066 4.969 1.00 95.00 91 CYS A O 1
ATOM 725 N N . LEU A 1 92 ? -8.669 5.441 5.429 1.00 96.19 92 LEU A N 1
ATOM 726 C CA . LEU A 1 92 ? -9.313 6.519 4.679 1.00 96.19 92 LEU A CA 1
ATOM 727 C C . LEU A 1 92 ? -9.092 7.875 5.359 1.00 96.19 92 LEU A C 1
ATOM 729 O O . LEU A 1 92 ? -8.688 8.820 4.682 1.00 96.19 92 LEU A O 1
ATOM 733 N N . ASP A 1 93 ? -9.239 7.940 6.681 1.00 96.62 93 ASP A N 1
ATOM 734 C CA . ASP A 1 93 ? -8.946 9.137 7.477 1.00 96.62 93 ASP A CA 1
ATOM 735 C C . ASP A 1 93 ? -7.464 9.515 7.376 1.00 96.62 93 ASP A C 1
ATOM 737 O O . ASP A 1 93 ? -7.113 10.685 7.208 1.00 96.62 93 ASP A O 1
ATOM 741 N N . TYR A 1 94 ? -6.569 8.518 7.396 1.00 95.44 94 TYR A N 1
ATOM 742 C CA . TYR A 1 94 ? -5.144 8.744 7.169 1.00 95.44 94 TYR A CA 1
ATOM 743 C C . TYR A 1 94 ? -4.892 9.389 5.800 1.00 95.44 94 TYR A C 1
ATOM 745 O O . TYR A 1 94 ? -4.130 10.347 5.694 1.00 95.44 94 TYR A O 1
ATOM 753 N N . ILE A 1 95 ? -5.528 8.878 4.742 1.00 95.44 95 ILE A N 1
ATOM 754 C CA . ILE A 1 95 ? -5.399 9.447 3.396 1.00 95.44 95 ILE A CA 1
ATOM 755 C C . ILE A 1 95 ? -5.926 10.884 3.361 1.00 95.44 95 ILE A C 1
ATOM 757 O O . ILE A 1 95 ? -5.281 11.730 2.745 1.00 95.44 95 ILE A O 1
ATOM 761 N N . ALA A 1 96 ? -7.069 11.151 3.995 1.00 96.81 96 ALA A N 1
ATOM 762 C CA . ALA A 1 96 ? -7.741 12.445 3.952 1.00 96.81 96 ALA A CA 1
ATOM 763 C C . ALA A 1 96 ? -6.972 13.550 4.692 1.00 96.81 96 ALA A C 1
ATOM 765 O O . ALA A 1 96 ? -6.840 14.650 4.158 1.00 96.81 96 ALA A O 1
ATOM 766 N N . GLU A 1 97 ? -6.440 13.245 5.877 1.00 94.81 97 GLU A N 1
ATOM 767 C CA . GLU A 1 97 ? -6.009 14.271 6.837 1.00 94.81 97 GLU A CA 1
ATOM 768 C C . GLU A 1 97 ? -4.488 14.361 7.028 1.00 94.81 97 GLU A C 1
ATOM 770 O O . GLU A 1 97 ? -3.984 15.339 7.581 1.00 94.81 97 GLU A O 1
ATOM 775 N N . GLN A 1 98 ? -3.718 13.339 6.639 1.00 94.81 98 GLN A N 1
ATOM 776 C CA . GLN A 1 98 ? -2.322 13.256 7.074 1.00 94.81 98 GLN A CA 1
ATOM 777 C C . GLN A 1 98 ? -1.347 13.985 6.157 1.00 94.81 98 GLN A C 1
ATOM 779 O O . GLN A 1 98 ? -1.387 13.895 4.928 1.00 94.81 98 GLN A O 1
ATOM 784 N N . HIS A 1 99 ? -0.365 14.618 6.799 1.00 94.75 99 HIS A N 1
ATOM 785 C CA . HIS A 1 99 ? 0.810 15.195 6.161 1.00 94.75 99 HIS A CA 1
ATOM 786 C C . HIS A 1 99 ? 2.065 14.536 6.731 1.00 94.75 99 HIS A C 1
ATOM 788 O O . HIS A 1 99 ? 2.437 14.732 7.889 1.00 94.75 99 HIS A O 1
ATOM 794 N N . ILE A 1 100 ? 2.733 13.721 5.914 1.00 89.94 100 ILE A N 1
ATOM 795 C CA . ILE A 1 100 ? 3.947 13.015 6.332 1.00 89.94 100 ILE A CA 1
ATOM 796 C C . ILE A 1 100 ? 5.074 14.029 6.551 1.00 89.94 100 ILE A C 1
ATOM 798 O O . ILE A 1 100 ? 5.433 14.785 5.648 1.00 89.94 100 ILE A O 1
ATOM 802 N N . ARG A 1 101 ? 5.685 14.005 7.740 1.00 88.56 101 ARG A N 1
ATOM 803 C CA . ARG A 1 101 ? 6.818 14.873 8.083 1.00 88.56 101 ARG A CA 1
ATOM 804 C C . ARG A 1 101 ? 7.933 14.764 7.035 1.00 88.56 101 ARG A C 1
ATOM 806 O O . ARG A 1 101 ? 8.417 13.672 6.750 1.00 88.56 101 ARG A O 1
ATOM 813 N N . GLY A 1 102 ? 8.373 15.910 6.518 1.00 89.31 102 GLY A N 1
ATOM 814 C CA . GLY A 1 102 ? 9.423 15.985 5.496 1.00 89.31 102 GLY A CA 1
ATOM 815 C C . GLY A 1 102 ? 8.933 15.753 4.063 1.00 89.31 102 GLY A C 1
ATOM 816 O O . GLY A 1 102 ? 9.760 15.612 3.167 1.00 89.31 102 GLY A O 1
ATOM 817 N N . ARG A 1 103 ? 7.616 15.691 3.836 1.00 89.56 103 ARG A N 1
ATOM 818 C CA . ARG A 1 103 ? 7.005 15.787 2.505 1.00 89.56 103 ARG A CA 1
ATOM 819 C C . ARG A 1 103 ? 6.395 17.169 2.325 1.00 89.56 103 ARG A C 1
ATOM 821 O O . ARG A 1 103 ? 5.897 17.740 3.288 1.00 89.56 103 ARG A O 1
ATOM 828 N N . ASP A 1 104 ? 6.394 17.669 1.097 1.00 93.75 104 ASP A N 1
ATOM 829 C CA . ASP A 1 104 ? 5.863 19.004 0.794 1.00 93.75 104 ASP A CA 1
ATOM 830 C C . ASP A 1 104 ? 4.338 19.009 0.625 1.00 93.75 104 ASP A C 1
ATOM 832 O O . ASP A 1 104 ? 3.699 20.028 0.858 1.00 93.75 104 ASP A O 1
ATOM 836 N N . MET A 1 105 ? 3.754 17.861 0.268 1.00 95.31 105 MET A N 1
ATOM 837 C CA . MET A 1 105 ? 2.323 17.702 0.005 1.00 95.31 105 MET A CA 1
ATOM 838 C C . MET A 1 105 ? 1.664 16.746 1.010 1.00 95.31 105 MET A C 1
ATOM 840 O O . MET A 1 105 ? 2.308 15.779 1.447 1.00 95.31 105 MET A O 1
ATOM 844 N N . PRO A 1 106 ? 0.379 16.968 1.343 1.00 96.69 106 PRO A N 1
ATOM 845 C CA . PRO A 1 106 ? -0.412 16.012 2.105 1.00 96.69 106 PRO A CA 1
ATOM 846 C C . PRO A 1 106 ? -0.652 14.719 1.306 1.00 96.69 106 PRO A C 1
ATOM 848 O O . PRO A 1 106 ? -0.415 14.633 0.091 1.00 96.69 106 PRO A O 1
ATOM 851 N N . VAL A 1 107 ? -1.077 13.666 2.012 1.00 95.38 107 VAL A N 1
ATOM 852 C CA . VAL A 1 107 ? -1.223 12.317 1.442 1.00 95.38 107 VAL A CA 1
ATOM 853 C C . VAL A 1 107 ? -2.293 12.277 0.349 1.00 95.38 107 VAL A C 1
ATOM 855 O O . VAL A 1 107 ? -2.049 11.685 -0.702 1.00 95.38 107 VAL A O 1
ATOM 858 N N . ASN A 1 108 ? -3.441 12.923 0.556 1.00 96.56 108 ASN A N 1
ATOM 859 C CA . ASN A 1 108 ? -4.532 13.000 -0.420 1.00 96.56 108 ASN A CA 1
ATOM 860 C C . ASN A 1 108 ? -4.099 13.627 -1.760 1.00 96.56 108 ASN A C 1
ATOM 862 O O . ASN A 1 108 ? -4.378 13.057 -2.815 1.00 96.56 108 ASN A O 1
ATOM 866 N N . GLU A 1 109 ? -3.390 14.756 -1.735 1.00 97.12 109 GLU A N 1
ATOM 867 C CA . GLU A 1 109 ? -2.907 15.452 -2.932 1.00 97.12 109 GLU A CA 1
ATOM 868 C C . GLU A 1 109 ? -1.845 14.628 -3.659 1.00 97.12 109 GLU A C 1
ATOM 870 O O . GLU A 1 109 ? -1.931 14.421 -4.872 1.00 97.12 109 GLU A O 1
ATOM 875 N N . SER A 1 110 ? -0.889 14.072 -2.909 1.00 94.75 110 SER A N 1
ATOM 876 C CA . SER A 1 110 ? 0.132 13.178 -3.465 1.00 94.75 110 SER A CA 1
ATOM 877 C C . SER A 1 110 ? -0.506 11.955 -4.133 1.00 94.75 110 SER A C 1
ATOM 879 O O . SER A 1 110 ? -0.127 11.576 -5.240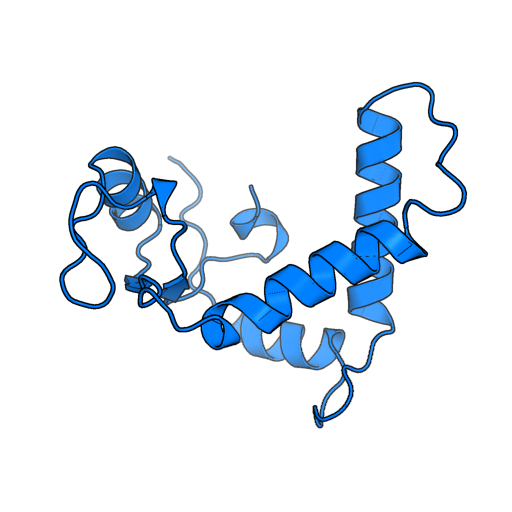 1.00 94.75 110 SER A O 1
ATOM 881 N N . LEU A 1 111 ? -1.518 11.357 -3.495 1.00 94.06 111 LEU A N 1
ATOM 882 C CA . LEU A 1 111 ? -2.259 10.222 -4.042 1.00 94.06 111 LEU A CA 1
ATOM 883 C C . LEU A 1 111 ? -3.037 10.599 -5.308 1.00 94.06 111 LEU A C 1
ATOM 885 O O . LEU A 1 111 ? -3.081 9.805 -6.246 1.00 94.06 111 LEU A O 1
ATOM 889 N N . ALA A 1 112 ? -3.649 11.785 -5.357 1.00 94.94 112 ALA A N 1
ATOM 890 C CA . ALA A 1 112 ? -4.355 12.257 -6.545 1.00 94.94 112 ALA A CA 1
ATOM 891 C C . ALA A 1 112 ? -3.409 12.375 -7.749 1.00 94.94 112 ALA A C 1
ATOM 893 O O . ALA A 1 112 ? -3.764 11.935 -8.842 1.00 94.94 112 ALA A O 1
ATOM 894 N N . ILE A 1 113 ? -2.191 12.884 -7.537 1.00 94.62 113 ILE A N 1
ATOM 895 C CA . ILE A 1 113 ? -1.148 12.946 -8.569 1.00 94.62 113 ILE A CA 1
ATOM 896 C C . ILE A 1 113 ? -0.742 11.534 -9.004 1.00 94.62 113 ILE A C 1
ATOM 898 O O . ILE A 1 113 ? -0.793 11.225 -10.194 1.00 94.62 113 ILE A O 1
ATOM 902 N N . GLU A 1 114 ? -0.399 10.651 -8.062 1.00 92.25 114 GLU A N 1
ATOM 903 C CA . GLU A 1 114 ? 0.023 9.274 -8.363 1.00 92.25 114 GLU A CA 1
ATOM 904 C C . GLU A 1 114 ? -1.050 8.486 -9.129 1.00 92.25 114 GLU A C 1
ATOM 906 O O . GLU A 1 114 ? -0.729 7.748 -10.062 1.00 92.25 114 GLU A O 1
ATOM 911 N N . LYS A 1 115 ? -2.337 8.695 -8.816 1.00 92.88 115 LYS A N 1
ATOM 912 C CA . LYS A 1 115 ? -3.455 8.065 -9.536 1.00 92.88 115 LYS A CA 1
ATOM 913 C C . LYS A 1 115 ? -3.447 8.372 -11.033 1.00 92.88 115 LYS A C 1
ATOM 915 O O . LYS A 1 115 ? -3.789 7.497 -11.823 1.00 92.88 115 LYS A O 1
ATOM 920 N N . THR A 1 116 ? -3.005 9.563 -11.441 1.00 93.50 116 THR A N 1
ATOM 921 C CA . THR A 1 116 ? -2.900 9.921 -12.869 1.00 93.50 116 THR A CA 1
ATOM 922 C C . THR A 1 116 ? -1.806 9.146 -13.609 1.00 93.50 116 THR A C 1
ATOM 924 O O . THR A 1 116 ? -1.848 9.039 -14.833 1.00 93.50 116 THR A O 1
ATOM 927 N N . ALA A 1 117 ? -0.836 8.584 -12.882 1.00 92.94 117 ALA A N 1
ATOM 928 C CA . ALA A 1 117 ? 0.273 7.815 -13.435 1.00 92.94 117 ALA A CA 1
ATOM 929 C C . ALA A 1 117 ? 0.020 6.295 -13.452 1.00 92.94 117 ALA A C 1
ATOM 931 O O . ALA A 1 117 ? 0.862 5.544 -13.967 1.00 92.94 117 ALA A O 1
ATOM 932 N N . LEU A 1 118 ? -1.107 5.836 -12.893 1.00 92.88 118 LEU A N 1
ATOM 933 C CA . LEU A 1 118 ? -1.482 4.425 -12.869 1.00 92.88 118 LEU A CA 1
ATOM 934 C C . LEU A 1 118 ? -1.910 3.945 -14.257 1.00 92.88 118 LEU A C 1
ATOM 936 O O . LEU A 1 118 ? -2.547 4.653 -15.033 1.00 92.88 118 LEU A O 1
ATOM 940 N N . THR A 1 119 ? -1.585 2.691 -14.549 1.00 91.81 119 THR A N 1
ATOM 941 C CA . THR A 1 119 ? -2.139 1.992 -15.710 1.00 91.81 119 THR A CA 1
ATOM 942 C C . THR A 1 119 ? -3.533 1.485 -15.340 1.00 91.81 119 THR A C 1
ATOM 944 O O . THR A 1 119 ? -3.694 0.996 -14.220 1.00 91.81 119 THR A O 1
ATOM 947 N N . PRO A 1 120 ? -4.545 1.563 -16.221 1.00 86.88 120 PRO A N 1
ATOM 948 C CA . PRO A 1 120 ? -5.849 0.976 -15.940 1.00 86.88 120 PRO A CA 1
ATOM 949 C C . PRO A 1 120 ? -5.698 -0.492 -15.547 1.00 86.88 120 PRO A C 1
ATOM 951 O O . PRO A 1 120 ? -4.981 -1.244 -16.213 1.00 86.88 120 PRO A O 1
ATOM 954 N N . ALA A 1 121 ? -6.352 -0.900 -14.459 1.00 76.50 121 ALA A N 1
ATOM 955 C CA . ALA A 1 121 ? -6.447 -2.317 -14.154 1.00 76.50 121 ALA A CA 1
ATOM 956 C C . ALA A 1 121 ? -7.175 -2.984 -15.325 1.00 76.50 121 ALA A C 1
ATOM 958 O O . ALA A 1 121 ? -8.243 -2.528 -15.736 1.00 76.50 121 ALA A O 1
ATOM 959 N N . LEU A 1 122 ? -6.566 -4.020 -15.902 1.00 67.62 122 LEU A N 1
ATOM 960 C CA . LEU A 1 122 ? -7.240 -4.863 -16.877 1.00 67.62 122 LEU A CA 1
ATOM 961 C C . LEU A 1 122 ? -8.417 -5.496 -16.138 1.00 67.62 122 LEU A C 1
ATOM 963 O O . LEU A 1 122 ? -8.229 -6.413 -15.343 1.00 67.62 122 LEU A O 1
ATOM 967 N N . ASN A 1 123 ? -9.615 -4.945 -16.327 1.00 55.03 123 ASN A N 1
ATOM 968 C CA . ASN A 1 123 ? -10.829 -5.587 -15.855 1.00 55.03 123 ASN A CA 1
ATOM 969 C C . ASN A 1 123 ? -10.843 -6.982 -16.478 1.00 55.03 123 ASN A C 1
ATOM 971 O O . ASN A 1 123 ? -10.796 -7.110 -17.703 1.00 55.03 123 ASN A O 1
ATOM 975 N N . SER A 1 124 ? -10.812 -7.993 -15.613 1.00 42.72 124 SER A N 1
ATOM 976 C CA . SER A 1 124 ? -10.823 -9.403 -15.984 1.00 42.72 124 SER A CA 1
ATOM 977 C C . SER A 1 124 ? -11.896 -9.655 -17.044 1.00 42.72 124 SER A C 1
ATOM 979 O O . SER A 1 124 ? -13.062 -9.316 -16.834 1.00 42.72 124 SER A O 1
ATOM 981 N N . ILE A 1 125 ? -11.475 -10.213 -18.180 1.00 35.28 125 ILE A N 1
ATOM 982 C CA . ILE A 1 125 ? -12.345 -11.015 -19.050 1.00 35.28 125 ILE A CA 1
ATOM 983 C C . ILE A 1 125 ? -12.881 -12.186 -18.224 1.00 35.28 125 ILE A C 1
ATOM 985 O O . ILE A 1 125 ? -12.084 -12.730 -17.421 1.00 35.28 125 ILE A O 1
#

Mean predicted aligned error: 6.01 Å

Secondary structure (DSSP, 8-state):
-HHHHHTSB-SEEEEPGGGEEE--GGGPEEPHHHHHHHHHHTPEEEEPPTT-GGGTHHHHHHHHHHHHHTSSSPP--SSHHHHHHHHHHHHHHHHHH---TT-SS-HHHHHHHHHHTPBPP----

Solvent-accessible surface area (backbone atoms only — not comparable to full-atom values): 7408 Å² total; per-residue (Å²): 110,74,43,65,79,64,65,18,31,54,63,62,42,80,50,57,77,87,39,45,68,43,78,48,26,96,65,41,37,66,26,71,69,49,52,51,52,32,64,70,62,68,40,39,84,42,49,64,50,86,90,49,61,77,84,44,46,65,60,56,50,51,54,50,47,45,56,64,55,74,43,49,74,74,74,90,62,94,49,71,65,57,47,50,50,54,53,48,51,53,53,50,52,45,36,70,73,37,62,56,88,94,54,96,56,41,42,44,61,51,48,56,56,52,49,74,68,34,42,75,59,74,75,79,127

Foldseek 3Di:
DVQVVLQFAAQEDEDDPVQFPDDFFPPTDGDPVVVVVCVLRVHHYGTDGPPPCVVCVVVVVVVVVCCPPLCVVHDDDDDPVRVVVSSVVVVVCQQVDDDDPPDPDGNVVVSVVSSVNGDGGPPDD

pLDDT: mean 87.2, std 11.2, range [35.28, 97.62]

Radius of gyration: 16.96 Å; Cα contacts (8 Å, |Δi|>4): 115; chains: 1; bounding box: 38×38×42 Å

Sequence (125 aa):
MAFEFFGGVPKTLNNLKTAVKDGWGKTAKEQDKFLAFRAHYAYNSRFCNAGEAHEKGLVE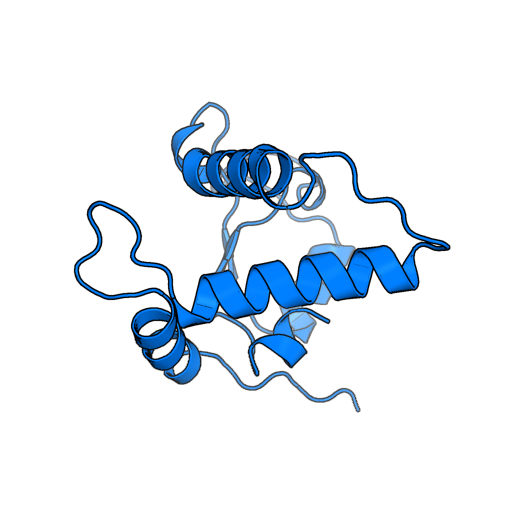GLVGLVRQNALVPMPKVKDWDELNQLLLEYCLDYIAEQHIRGRDMPVNESLAIEKTALTPALNSI

Nearest PDB structures (foldseek):
  8b4h-assembly1_A  TM=8.148E-01  e=2.564E-04  Geobacillus stearothermophilus
  8b4h-assembly1_D  TM=8.566E-01  e=5.159E-03  Geobacillus stearothermophilus
  6voy-assembly1_D  TM=5.946E-01  e=1.111E-01  Saccharolobus solfataricus P2
  6mat-assembly1_E  TM=3.377E-01  e=5.426E+00  Thermochaetoides thermophila DSM 1495